Protein AF-A0A485NT66-F1 (afdb_monomer)

Foldseek 3Di:
DPLDDPDDDPQDDPVNLVPDPDPVVSVVSVVVSVVCVVCVVVVVVDSVVDDPQPAPPDDFQFWKWFWDQDPPPRDTDTDDRWGFHDGDRFWTDTPPDPDTGGCVRMDGDDPVVVVVVVVVVVVVVDDPDDDDDDDDDDDDDDDDD

InterPro domains:
  IPR040643 Murine leukemia virus integrase, C-terminal [PF18697] (56-111)

Organism: Lynx pardinus (NCBI:txid191816)

Mean predicted aligned error: 16.1 Å

Structure (mmCIF, N/CA/C/O backbone):
data_AF-A0A485NT66-F1
#
_entry.id   AF-A0A485NT66-F1
#
loop_
_atom_site.group_PDB
_atom_site.id
_atom_site.type_symbol
_atom_site.label_atom_id
_atom_site.label_alt_id
_atom_site.label_comp_id
_atom_site.label_asym_id
_atom_site.label_entity_id
_atom_site.label_seq_id
_atom_site.pdbx_PDB_ins_code
_atom_site.Cartn_x
_atom_site.Cartn_y
_atom_site.Cartn_z
_atom_site.occupancy
_atom_site.B_iso_or_equiv
_atom_site.auth_seq_id
_atom_site.auth_comp_id
_atom_site.auth_asym_id
_atom_site.auth_atom_id
_atom_site.pdbx_PDB_model_num
ATOM 1 N N . MET A 1 1 ? -10.882 -4.874 -2.208 1.00 46.16 1 MET A N 1
ATOM 2 C CA . MET A 1 1 ? -10.904 -3.446 -2.592 1.00 46.16 1 MET A CA 1
ATOM 3 C C . MET A 1 1 ? -10.515 -2.634 -1.367 1.00 46.16 1 MET A C 1
ATOM 5 O O . MET A 1 1 ? -11.274 -2.633 -0.408 1.00 46.16 1 MET A O 1
ATOM 9 N N . PHE A 1 2 ? -9.323 -2.039 -1.351 1.00 48.56 2 PHE A N 1
ATOM 10 C CA . PHE A 1 2 ? -8.865 -1.186 -0.246 1.00 48.56 2 PHE A CA 1
ATOM 11 C C . PHE A 1 2 ? -9.437 0.229 -0.418 1.00 48.56 2 PHE A C 1
ATOM 13 O O . PHE A 1 2 ? -9.602 0.672 -1.552 1.00 48.56 2 PHE A O 1
ATOM 20 N N . GLY A 1 3 ? -9.758 0.918 0.680 1.00 56.03 3 GLY A N 1
ATOM 21 C CA . GLY A 1 3 ? -10.221 2.315 0.661 1.00 56.03 3 GLY A CA 1
ATOM 22 C C . GLY A 1 3 ? -11.716 2.529 0.907 1.00 56.03 3 GLY A C 1
ATOM 23 O O . GLY A 1 3 ? -12.141 3.672 1.029 1.00 56.03 3 GLY A O 1
ATOM 24 N N . ARG A 1 4 ? -12.519 1.465 1.041 1.00 59.22 4 ARG A N 1
ATOM 25 C CA . ARG A 1 4 ? -13.843 1.616 1.657 1.00 59.22 4 ARG A CA 1
ATOM 26 C C . ARG A 1 4 ? -13.646 1.789 3.164 1.00 59.22 4 ARG A C 1
ATOM 28 O O . ARG A 1 4 ? -12.964 0.937 3.743 1.00 59.22 4 ARG A O 1
ATOM 35 N N . PRO A 1 5 ? -14.193 2.849 3.789 1.00 60.28 5 PRO A N 1
ATOM 36 C CA . PRO A 1 5 ? -14.180 2.951 5.239 1.00 60.28 5 PRO A CA 1
ATOM 37 C C . PRO A 1 5 ? -14.800 1.670 5.816 1.00 60.28 5 PRO A C 1
ATOM 39 O O . PRO A 1 5 ? -15.790 1.180 5.256 1.00 60.28 5 PRO A O 1
ATOM 42 N N . PRO A 1 6 ? -14.207 1.080 6.870 1.00 63.41 6 PRO A N 1
ATOM 43 C CA . PRO A 1 6 ? -14.802 -0.075 7.524 1.00 63.41 6 PRO A CA 1
ATOM 44 C C . PRO A 1 6 ? -16.260 0.240 7.892 1.00 63.41 6 PRO A C 1
ATOM 46 O O . PRO A 1 6 ? -16.561 1.387 8.242 1.00 63.41 6 PRO A O 1
ATOM 49 N N . PRO A 1 7 ? -17.175 -0.738 7.762 1.00 63.97 7 PRO A N 1
ATOM 50 C CA . PRO A 1 7 ? -18.587 -0.509 8.023 1.00 63.97 7 PRO A CA 1
ATOM 51 C C . PRO A 1 7 ? -18.759 0.033 9.441 1.00 63.97 7 PRO A C 1
ATOM 53 O O . PRO A 1 7 ? -18.167 -0.488 10.387 1.00 63.97 7 PRO A O 1
ATOM 56 N N . VAL A 1 8 ? -19.558 1.093 9.573 1.00 64.81 8 VAL A N 1
ATOM 57 C CA . VAL A 1 8 ? -19.898 1.658 10.879 1.00 64.81 8 VAL A CA 1
ATOM 58 C C . VAL A 1 8 ? -20.670 0.591 11.639 1.00 64.81 8 VAL A C 1
ATOM 60 O O . VAL A 1 8 ? -21.784 0.235 11.252 1.00 64.81 8 VAL A O 1
ATOM 63 N N . ILE A 1 9 ? -20.059 0.046 12.688 1.00 63.94 9 ILE A N 1
ATOM 64 C CA . ILE A 1 9 ? -20.741 -0.882 13.582 1.00 63.94 9 ILE A CA 1
ATOM 65 C C . ILE A 1 9 ? -21.785 -0.042 14.329 1.00 63.94 9 ILE A C 1
ATOM 67 O O . ILE A 1 9 ? -21.402 0.940 14.970 1.00 63.94 9 ILE A O 1
ATOM 71 N N . PRO A 1 10 ? -23.091 -0.351 14.224 1.00 62.12 10 PRO A N 1
ATOM 72 C CA . PRO A 1 10 ? -24.092 0.356 15.008 1.00 62.12 10 PRO A CA 1
ATOM 73 C C . PRO A 1 10 ? -23.744 0.217 16.492 1.00 62.12 10 PRO A C 1
ATOM 75 O O . PRO A 1 10 ? -23.281 -0.840 16.924 1.00 62.12 10 PRO A O 1
ATOM 78 N N . SER A 1 11 ? -23.936 1.297 17.253 1.00 66.62 11 SER A N 1
ATOM 79 C CA . SER A 1 11 ? -23.730 1.315 18.702 1.00 66.62 11 SER A CA 1
ATOM 80 C C . SER A 1 11 ? -24.366 0.085 19.354 1.00 66.62 11 SER A C 1
ATOM 82 O O . SER A 1 11 ? -25.423 -0.384 18.919 1.00 66.62 11 SER A O 1
ATOM 84 N N . LEU A 1 12 ? -23.706 -0.461 20.382 1.00 68.06 12 LEU A N 1
ATOM 85 C CA . LEU A 1 12 ? -24.225 -1.602 21.132 1.00 68.06 12 LEU A CA 1
ATOM 86 C C . LEU A 1 12 ? -25.641 -1.260 21.606 1.00 68.06 12 LEU A C 1
ATOM 88 O O . LEU A 1 12 ? -25.844 -0.331 22.390 1.00 68.06 12 LEU A O 1
ATOM 92 N N . ARG A 1 13 ? -26.635 -1.973 21.071 1.00 68.50 13 ARG A N 1
ATOM 93 C CA . ARG A 1 13 ? -28.038 -1.747 21.423 1.00 68.50 13 ARG A CA 1
ATOM 94 C C . ARG A 1 13 ? -28.223 -2.075 22.899 1.00 68.50 13 ARG A C 1
ATOM 96 O O . ARG A 1 13 ? -27.664 -3.058 23.384 1.00 68.50 13 ARG A O 1
ATOM 103 N N . ALA A 1 14 ? -29.037 -1.283 23.594 1.00 66.31 14 ALA A N 1
ATOM 104 C CA . ALA A 1 14 ? -29.338 -1.479 25.015 1.00 66.31 14 ALA A CA 1
ATOM 105 C C . ALA A 1 14 ? -29.837 -2.905 25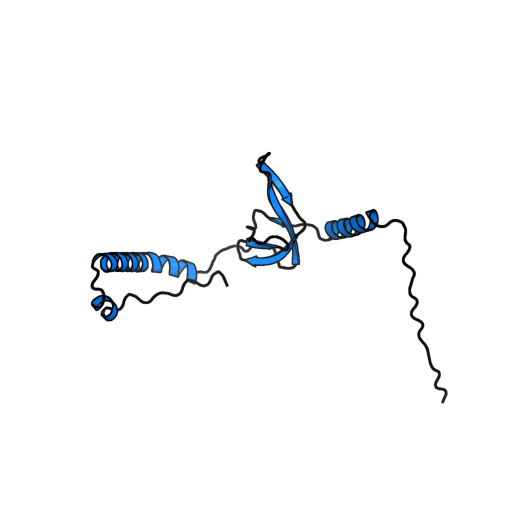.335 1.00 66.31 14 ALA A C 1
ATOM 107 O O . ALA A 1 14 ? -29.567 -3.428 26.410 1.00 66.31 14 ALA A O 1
ATOM 108 N N . GLU A 1 15 ? -30.498 -3.545 24.370 1.00 66.56 15 GLU A N 1
ATOM 109 C CA . GLU A 1 15 ? -30.980 -4.930 24.425 1.00 66.56 15 GLU A CA 1
ATOM 110 C C . GLU A 1 15 ? -29.834 -5.954 24.509 1.00 66.56 15 GLU A C 1
ATOM 112 O O . GLU A 1 15 ? -29.824 -6.790 25.405 1.00 66.56 15 GLU A O 1
ATOM 117 N N . LEU A 1 16 ? -28.828 -5.843 23.632 1.00 66.00 16 LEU A N 1
ATOM 118 C CA . LEU A 1 16 ? -27.638 -6.709 23.639 1.00 66.00 16 LEU A CA 1
ATOM 119 C C . LEU A 1 16 ? -26.772 -6.462 24.875 1.00 66.00 16 LEU A C 1
ATOM 121 O O . LEU A 1 16 ? -26.144 -7.376 25.394 1.00 66.00 16 LEU A O 1
ATOM 125 N N . ILE A 1 17 ? -26.757 -5.220 25.362 1.00 63.88 17 ILE A N 1
ATOM 126 C CA . ILE A 1 17 ? -26.060 -4.830 26.590 1.00 63.88 17 ILE A CA 1
ATOM 127 C C . ILE A 1 17 ? -26.617 -5.576 27.813 1.00 63.88 17 ILE A C 1
ATOM 129 O O . ILE A 1 17 ? -25.842 -5.944 28.692 1.00 63.88 17 ILE A O 1
ATOM 133 N N . ALA A 1 18 ? -27.929 -5.821 27.868 1.00 67.19 18 ALA A N 1
ATOM 134 C CA . ALA A 1 18 ? -28.573 -6.480 29.004 1.00 67.19 18 ALA A CA 1
ATOM 135 C C . ALA A 1 18 ? -28.247 -7.984 29.113 1.00 67.19 18 ALA A C 1
ATOM 137 O O . ALA A 1 18 ? -28.400 -8.566 30.186 1.00 67.19 18 ALA A O 1
ATOM 138 N N . GLU A 1 19 ? -27.780 -8.613 28.030 1.00 71.56 19 GLU A N 1
ATOM 139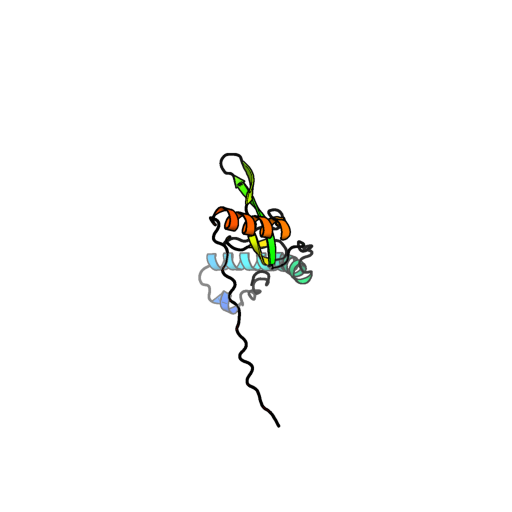 C CA . GLU A 1 19 ? -27.407 -10.035 28.005 1.00 71.56 19 GLU A CA 1
ATOM 140 C C . GLU A 1 19 ? -25.984 -10.306 28.523 1.00 71.56 19 GLU A C 1
ATOM 142 O O . GLU A 1 19 ? -25.661 -11.444 28.883 1.00 71.56 19 GLU A O 1
ATOM 147 N N . PHE A 1 20 ? -25.125 -9.282 28.603 1.00 72.94 20 PHE A N 1
ATOM 148 C CA . PHE A 1 20 ? -23.751 -9.453 29.069 1.00 72.94 20 PHE A CA 1
ATOM 149 C C . PHE A 1 20 ? -23.697 -9.603 30.590 1.00 72.94 20 PHE A C 1
ATOM 151 O O . PHE A 1 20 ? -23.807 -8.641 31.345 1.00 72.94 20 PHE A O 1
ATOM 158 N N . LYS A 1 21 ? -23.470 -10.840 31.040 1.00 73.69 21 LYS A N 1
ATOM 159 C CA . LYS A 1 21 ? -23.229 -11.170 32.455 1.00 73.69 21 LYS A CA 1
ATOM 160 C C . LYS A 1 21 ? -21.803 -10.841 32.915 1.00 73.69 21 LYS A C 1
ATOM 162 O O . LYS A 1 21 ? -21.554 -10.778 34.114 1.00 73.69 21 LYS A O 1
ATOM 167 N N . ASP A 1 22 ? -20.879 -10.664 31.971 1.00 81.06 22 ASP A N 1
ATOM 168 C CA . ASP A 1 22 ? -19.472 -10.359 32.235 1.00 81.06 22 ASP A CA 1
ATOM 169 C C . ASP A 1 22 ? -19.251 -8.842 32.328 1.00 81.06 22 ASP A C 1
ATOM 171 O O . ASP A 1 22 ? -19.408 -8.101 31.352 1.00 81.06 22 ASP A O 1
ATOM 175 N N . GLN A 1 23 ? -18.879 -8.391 33.525 1.00 79.50 23 GLN A N 1
ATOM 176 C CA . GLN A 1 23 ? -18.705 -6.981 33.854 1.00 79.50 23 GLN A CA 1
ATOM 177 C C . GLN A 1 23 ? -17.444 -6.367 33.221 1.00 79.50 23 GLN A C 1
ATOM 179 O O . GLN A 1 23 ? -17.481 -5.205 32.816 1.00 79.50 23 GLN A O 1
ATOM 184 N N . GLU A 1 24 ? -16.356 -7.124 33.072 1.00 86.19 24 GLU A N 1
ATOM 185 C CA . GLU A 1 24 ? -15.096 -6.634 32.490 1.00 86.19 24 GLU A CA 1
ATOM 186 C C . GLU A 1 24 ? -15.208 -6.487 30.971 1.00 86.19 24 GLU A C 1
ATOM 188 O O . GLU A 1 24 ? -14.822 -5.463 30.390 1.00 86.19 24 GLU A O 1
ATOM 193 N N . LEU A 1 25 ? -15.816 -7.483 30.318 1.00 83.06 25 LEU A N 1
ATOM 194 C CA . LEU A 1 25 ? -16.113 -7.420 28.890 1.00 83.06 25 LEU A CA 1
ATOM 195 C C . LEU A 1 25 ? -17.041 -6.241 28.580 1.00 83.06 25 LEU A C 1
ATOM 197 O O . LEU A 1 25 ? -16.812 -5.493 27.626 1.00 83.06 25 LEU A O 1
ATOM 201 N N . PHE A 1 26 ? -18.055 -6.031 29.420 1.00 83.12 26 PHE A N 1
ATOM 202 C CA . PHE A 1 26 ? -18.975 -4.910 29.282 1.00 83.12 26 PHE A CA 1
ATOM 203 C C . PHE A 1 26 ? -18.271 -3.550 29.398 1.00 83.12 26 PHE A C 1
ATOM 205 O O . PHE A 1 26 ? -18.467 -2.673 28.550 1.00 83.12 26 PHE A O 1
ATOM 212 N N . LEU A 1 27 ? -17.430 -3.368 30.421 1.00 84.56 27 LEU A N 1
ATOM 213 C CA . LEU A 1 27 ? -16.662 -2.135 30.608 1.00 84.56 27 LEU A CA 1
ATOM 214 C C . LEU A 1 27 ? -15.733 -1.867 29.418 1.00 84.56 27 LEU A C 1
ATOM 216 O O . LEU A 1 27 ? -15.679 -0.737 28.924 1.00 84.56 27 LEU A O 1
ATOM 220 N N . SER A 1 28 ? -15.079 -2.910 28.905 1.00 86.56 28 SER A N 1
ATOM 221 C CA . SER A 1 28 ? -14.198 -2.82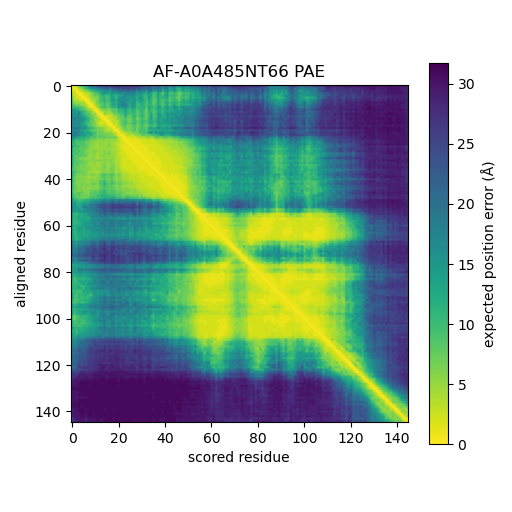4 27.738 1.00 86.56 28 SER A CA 1
ATOM 222 C C . SER A 1 28 ? -14.954 -2.404 26.473 1.00 86.56 28 SER A C 1
ATOM 224 O O . SER A 1 28 ? -14.531 -1.483 25.770 1.00 86.56 28 SER A O 1
ATOM 226 N N . LEU A 1 29 ? -16.113 -3.014 26.204 1.00 84.06 29 LEU A N 1
ATOM 227 C CA . LEU A 1 29 ? -16.955 -2.671 25.054 1.00 84.06 29 LEU A CA 1
ATOM 228 C C . LEU A 1 29 ? -17.508 -1.24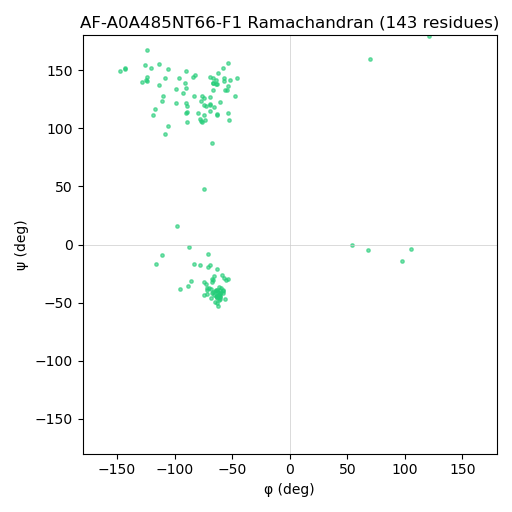4 25.148 1.00 84.06 29 LEU A C 1
ATOM 230 O O . LEU A 1 29 ? -17.515 -0.515 24.155 1.00 84.06 29 LEU A O 1
ATOM 234 N N . ARG A 1 30 ? -17.911 -0.805 26.346 1.00 82.75 30 ARG A N 1
ATOM 235 C CA . ARG A 1 30 ? -18.347 0.578 26.586 1.00 82.75 30 ARG A CA 1
ATOM 236 C C . ARG A 1 30 ? -17.206 1.576 26.371 1.00 82.75 30 ARG A C 1
ATOM 238 O O . ARG A 1 30 ? -17.437 2.648 25.811 1.00 82.75 30 ARG A O 1
ATOM 245 N N . GLY A 1 31 ? -15.988 1.238 26.792 1.00 87.44 31 GLY A N 1
ATOM 246 C CA . GLY A 1 31 ? -14.789 2.033 26.520 1.00 87.44 31 GLY A CA 1
ATOM 247 C C . GLY A 1 31 ? -14.520 2.170 25.021 1.00 87.44 31 GLY A C 1
ATOM 248 O O . GLY A 1 31 ? -14.337 3.283 24.527 1.00 87.44 31 GLY A O 1
ATOM 249 N N . LEU A 1 32 ? -14.590 1.057 24.285 1.00 86.81 32 LEU A N 1
ATOM 250 C CA . LEU A 1 32 ? -14.427 1.039 22.831 1.00 86.81 32 LEU A CA 1
ATOM 251 C C . LEU A 1 32 ? -15.501 1.871 22.119 1.00 86.81 32 LEU A C 1
ATOM 253 O O . LEU A 1 32 ? -15.174 2.638 21.215 1.00 86.81 32 LEU A O 1
ATOM 257 N N . GLN A 1 33 ? -16.764 1.764 22.542 1.00 84.25 33 GLN A N 1
ATOM 258 C CA . GLN A 1 33 ? -17.855 2.555 21.973 1.00 84.25 33 GLN A CA 1
ATOM 259 C C . GLN A 1 33 ? -17.619 4.059 22.160 1.00 84.25 33 GLN A C 1
ATOM 261 O O . GLN A 1 33 ? -17.759 4.817 21.206 1.00 84.25 33 GLN A O 1
ATOM 266 N N . ARG A 1 34 ? -17.205 4.494 23.355 1.00 86.19 34 ARG A N 1
ATOM 267 C CA . ARG A 1 34 ? -16.901 5.910 23.620 1.00 86.19 34 ARG A CA 1
ATOM 268 C C . ARG A 1 34 ? -15.735 6.418 22.779 1.00 86.19 34 ARG A C 1
ATOM 270 O O . ARG A 1 34 ? -15.828 7.492 22.197 1.00 86.19 34 ARG A O 1
ATOM 277 N N . ALA A 1 35 ? -14.656 5.639 22.689 1.00 87.50 35 ALA A N 1
ATOM 278 C CA . ALA A 1 35 ? -13.516 5.981 21.843 1.00 87.50 35 ALA A CA 1
ATOM 279 C C . ALA A 1 35 ? -13.927 6.085 20.365 1.00 87.50 35 ALA A C 1
ATOM 281 O O . ALA A 1 35 ? -13.483 6.986 19.655 1.00 87.50 35 ALA A O 1
ATOM 282 N N . HIS A 1 36 ? -14.812 5.197 19.904 1.00 85.12 36 HIS A N 1
ATOM 283 C CA . HIS A 1 36 ? -15.377 5.278 18.563 1.00 85.12 36 HIS A CA 1
ATOM 284 C C . HIS A 1 36 ? -16.200 6.558 18.367 1.00 85.12 36 HIS A C 1
ATOM 286 O O . HIS A 1 36 ? -15.957 7.278 17.404 1.00 85.12 36 HIS A O 1
ATOM 292 N N . GLU A 1 37 ? -17.133 6.869 19.270 1.00 84.25 37 GLU A N 1
ATOM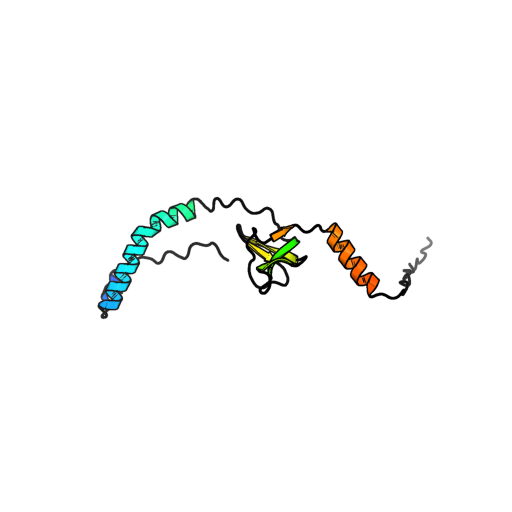 293 C CA . GLU A 1 37 ? -17.983 8.067 19.196 1.00 84.25 37 GLU A CA 1
ATOM 294 C C . GLU A 1 37 ? -17.172 9.374 19.197 1.00 84.25 37 GLU A C 1
ATOM 296 O O . GLU A 1 37 ? -17.512 10.296 18.457 1.00 84.25 37 GLU A O 1
ATOM 301 N N . ASP A 1 38 ? -16.077 9.439 19.960 1.00 89.00 38 ASP A N 1
ATOM 302 C CA . ASP A 1 38 ? -15.198 10.615 20.032 1.00 89.00 38 ASP A CA 1
ATOM 303 C C . ASP A 1 38 ? -14.359 10.816 18.754 1.00 89.00 38 ASP A C 1
ATOM 305 O O . ASP A 1 38 ? -14.227 11.925 18.226 1.00 89.00 38 ASP A O 1
ATOM 309 N N . ILE A 1 39 ? -13.810 9.728 18.206 1.00 88.06 39 ILE A N 1
ATOM 310 C CA . ILE A 1 39 ? -12.877 9.785 17.071 1.00 88.06 39 ILE A CA 1
ATOM 311 C C . ILE A 1 39 ? -13.622 9.810 15.725 1.00 88.06 39 ILE A C 1
ATOM 313 O O . ILE A 1 39 ? -13.151 10.419 14.755 1.00 88.06 39 ILE A O 1
ATOM 317 N N . TRP A 1 40 ? -14.791 9.168 15.636 1.00 86.62 40 TRP A N 1
ATOM 318 C CA . TRP A 1 40 ? -15.508 8.955 14.376 1.00 86.62 40 TRP A CA 1
ATOM 319 C C . TRP A 1 40 ? -15.871 10.237 13.614 1.00 86.62 40 TRP A C 1
ATOM 321 O O . TRP A 1 40 ? -15.675 10.239 12.400 1.00 86.62 40 TRP A O 1
ATOM 331 N N . PRO A 1 41 ? -16.332 11.343 14.231 1.00 88.50 41 PRO A N 1
ATOM 332 C CA . PRO A 1 41 ? -16.636 12.573 13.497 1.00 88.50 41 PRO A CA 1
ATOM 333 C C . PRO A 1 41 ? -15.431 13.116 12.717 1.00 88.50 41 PRO A C 1
ATOM 335 O O . PRO A 1 41 ? -15.574 13.542 11.570 1.00 88.50 41 PRO A O 1
ATOM 338 N N . ARG A 1 42 ? -14.230 13.035 13.307 1.00 87.81 42 ARG A N 1
ATOM 339 C CA . ARG A 1 42 ? -12.977 13.470 12.671 1.00 87.81 42 ARG A CA 1
ATOM 340 C C . ARG A 1 42 ? -12.615 12.566 11.498 1.00 87.81 42 ARG A C 1
ATOM 342 O O . ARG A 1 42 ? -12.295 13.054 10.420 1.00 87.81 42 ARG A O 1
ATOM 349 N N . LEU A 1 43 ? -12.705 11.250 11.696 1.00 83.12 43 LEU A N 1
ATOM 350 C CA . LEU A 1 43 ? -12.453 10.278 10.631 1.00 83.12 43 LEU A CA 1
ATOM 351 C C . LEU A 1 43 ? -13.460 10.422 9.490 1.00 83.12 43 LEU A C 1
ATOM 353 O O . LEU A 1 43 ? -13.059 10.446 8.332 1.00 83.12 43 LEU A O 1
ATOM 357 N N . ARG A 1 44 ? -14.752 10.570 9.806 1.00 83.38 44 ARG A N 1
ATOM 358 C CA . ARG A 1 44 ? -15.821 10.786 8.827 1.00 83.38 44 ARG A CA 1
ATOM 359 C C . ARG A 1 44 ? -15.523 12.006 7.963 1.00 83.38 44 ARG A C 1
ATOM 361 O O . ARG A 1 44 ? -15.595 11.889 6.751 1.00 83.38 44 ARG A O 1
ATOM 368 N N . ALA A 1 45 ? -15.130 13.132 8.558 1.00 85.69 45 ALA A N 1
ATOM 369 C CA . ALA A 1 45 ? -14.773 14.329 7.797 1.00 85.69 45 ALA A CA 1
ATOM 370 C C . ALA A 1 45 ? -13.632 14.070 6.794 1.00 85.69 45 ALA A C 1
ATOM 372 O O . ALA A 1 45 ? -13.708 14.534 5.662 1.00 85.69 45 ALA A O 1
ATOM 373 N N . ILE A 1 46 ? -12.617 13.283 7.171 1.00 80.88 46 ILE A N 1
ATOM 374 C CA . ILE A 1 46 ? -11.518 12.890 6.271 1.00 80.88 46 ILE A CA 1
ATOM 375 C C . ILE A 1 46 ? -12.020 11.967 5.151 1.00 80.88 46 ILE A C 1
ATOM 377 O O . ILE A 1 46 ? -11.623 12.121 3.999 1.00 80.88 46 ILE A O 1
ATOM 381 N N . TYR A 1 47 ? -12.895 11.011 5.473 1.00 76.31 47 TYR A N 1
ATOM 382 C CA . TYR A 1 47 ? -13.471 10.108 4.476 1.00 76.31 47 TYR A CA 1
ATOM 383 C C . TYR A 1 47 ? -14.367 10.845 3.469 1.00 76.31 47 TYR A C 1
ATOM 385 O O . TYR A 1 47 ? -14.244 10.590 2.274 1.00 76.31 47 TYR A O 1
ATOM 393 N N . GLU A 1 48 ? -15.221 11.762 3.933 1.00 81.56 48 GLU A N 1
ATOM 394 C CA . GLU A 1 48 ? -16.131 12.564 3.095 1.00 81.56 48 GLU A CA 1
ATOM 395 C C . GLU A 1 48 ? -15.382 13.604 2.254 1.00 81.56 48 GLU A C 1
ATOM 397 O O . GLU A 1 48 ? -15.715 13.817 1.091 1.00 81.56 48 GLU A O 1
ATOM 402 N N . ALA A 1 49 ? -14.333 14.225 2.807 1.00 79.44 49 ALA A N 1
ATOM 403 C CA . ALA A 1 49 ? -13.467 15.132 2.053 1.00 79.44 49 ALA A CA 1
ATOM 404 C C . ALA A 1 49 ? -12.732 14.418 0.903 1.00 79.44 49 ALA A C 1
ATOM 406 O O . ALA A 1 49 ? -12.296 15.063 -0.051 1.00 79.44 49 ALA A O 1
ATOM 407 N N . GLY A 1 50 ? -12.612 13.089 0.987 1.00 69.00 50 GLY A N 1
ATOM 408 C CA . GLY A 1 50 ? -11.818 12.285 0.077 1.00 69.00 50 GLY A CA 1
ATOM 409 C C . GLY A 1 50 ? -10.314 12.523 0.269 1.00 69.00 50 GLY A C 1
ATOM 410 O O . GLY A 1 50 ? -9.879 13.528 0.834 1.00 69.00 50 GLY A O 1
ATOM 411 N N . PRO A 1 51 ? -9.463 11.590 -0.177 1.00 66.38 51 PRO A N 1
ATOM 412 C CA . PRO A 1 51 ? -8.028 11.803 -0.110 1.00 66.38 51 PRO A CA 1
ATOM 413 C C . PRO A 1 51 ? -7.603 12.954 -1.035 1.00 66.38 51 PRO A C 1
ATOM 415 O O . PRO A 1 51 ? -7.673 12.821 -2.256 1.00 66.38 51 PRO A O 1
ATOM 418 N N . THR A 1 52 ? -7.029 14.025 -0.478 1.00 60.94 52 THR A N 1
ATOM 419 C CA . THR A 1 52 ? -6.208 15.008 -1.217 1.00 60.94 52 THR A CA 1
ATOM 420 C C . THR A 1 52 ? -4.831 14.419 -1.530 1.00 60.94 52 THR A C 1
ATOM 422 O O . THR A 1 52 ? -3.786 14.998 -1.249 1.00 60.94 52 THR A O 1
ATOM 425 N N . LEU A 1 53 ? -4.804 13.194 -2.041 1.00 64.62 53 LEU A N 1
ATOM 426 C CA . LEU A 1 53 ? -3.571 12.558 -2.466 1.00 64.62 53 LEU A CA 1
ATOM 427 C C . LEU A 1 53 ? -3.403 12.950 -3.919 1.00 64.62 53 LEU A C 1
ATOM 429 O O . LEU A 1 53 ? -4.135 12.437 -4.761 1.00 64.62 53 LEU A O 1
ATOM 433 N N . THR A 1 54 ? -2.484 13.876 -4.205 1.00 65.69 54 THR A N 1
ATOM 434 C CA . THR A 1 54 ? -1.993 1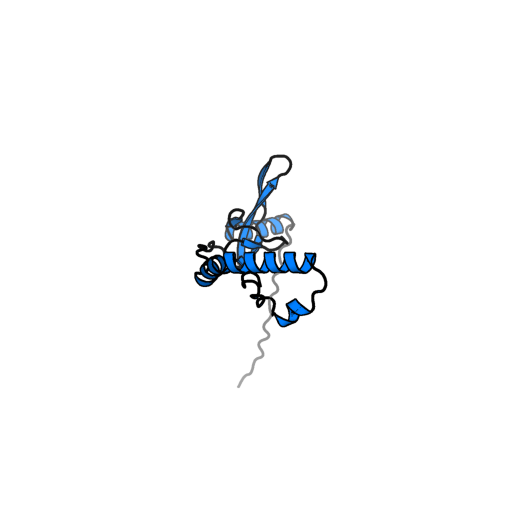4.075 -5.569 1.00 65.69 54 THR A CA 1
ATOM 435 C C . THR A 1 54 ? -1.540 12.708 -6.068 1.00 65.69 54 THR A C 1
ATOM 437 O O . THR A 1 54 ? -0.548 12.173 -5.562 1.00 65.69 54 THR A O 1
ATOM 440 N N . PRO A 1 55 ? -2.296 12.075 -6.982 1.00 74.69 55 PRO A N 1
ATOM 441 C CA . PRO A 1 55 ? -1.972 10.728 -7.391 1.00 74.69 55 PRO A CA 1
ATOM 442 C C . PRO A 1 55 ? -0.618 10.780 -8.074 1.00 74.69 55 PRO A C 1
ATOM 444 O O . PRO A 1 55 ? -0.331 11.691 -8.856 1.00 74.69 55 PRO A O 1
ATOM 447 N N . HIS A 1 56 ? 0.230 9.806 -7.786 1.00 86.62 56 HIS A N 1
ATOM 448 C CA . HIS A 1 56 ? 1.450 9.660 -8.557 1.00 86.62 56 HIS A CA 1
ATOM 449 C C . HIS A 1 56 ? 1.113 9.467 -10.049 1.00 86.62 56 HIS A C 1
ATOM 451 O O . HIS A 1 56 ? 0.081 8.898 -10.408 1.00 86.62 56 HIS A O 1
ATOM 457 N N . GLN A 1 57 ? 2.012 9.883 -10.936 1.00 91.81 57 GLN A N 1
ATOM 458 C CA . GLN A 1 57 ? 1.752 9.912 -12.382 1.00 91.81 57 GLN A CA 1
ATOM 459 C C . GLN A 1 57 ? 1.683 8.536 -13.077 1.00 91.81 57 GLN A C 1
ATOM 461 O O . GLN A 1 57 ? 1.355 8.470 -14.258 1.00 91.81 57 GLN A O 1
ATOM 466 N N . TYR A 1 58 ? 2.013 7.447 -12.376 1.00 93.44 58 TYR A N 1
ATOM 467 C CA . TYR A 1 58 ? 2.086 6.102 -12.953 1.00 93.44 58 TYR A CA 1
ATOM 468 C C . TYR A 1 58 ? 0.717 5.535 -13.350 1.00 93.44 58 TYR A C 1
ATOM 470 O O . TYR A 1 58 ? -0.274 5.705 -12.631 1.00 93.44 58 TYR A O 1
ATOM 478 N N . ARG A 1 59 ? 0.687 4.778 -14.450 1.00 94.00 59 ARG A N 1
ATOM 479 C CA . ARG A 1 59 ? -0.487 4.078 -14.988 1.00 94.00 59 ARG A CA 1
ATOM 480 C C . ARG A 1 59 ? -0.186 2.585 -15.187 1.00 94.00 59 ARG A C 1
ATOM 482 O O . ARG A 1 59 ? 0.973 2.212 -15.370 1.00 94.00 59 ARG A O 1
ATOM 489 N N . PRO A 1 60 ? -1.204 1.705 -15.165 1.00 95.88 60 PRO A N 1
ATOM 490 C CA . PRO A 1 60 ? -1.024 0.324 -15.600 1.00 95.88 60 PRO A CA 1
ATOM 491 C C . PRO A 1 60 ? -0.440 0.261 -17.021 1.00 95.88 60 PRO A C 1
ATOM 493 O O . PRO A 1 60 ? -0.916 0.964 -17.910 1.00 95.88 60 PRO A O 1
ATOM 496 N N . GLY A 1 61 ? 0.583 -0.570 -17.220 1.00 94.50 61 GLY A N 1
ATOM 497 C CA . GLY A 1 61 ? 1.353 -0.685 -18.462 1.00 94.50 61 GLY A CA 1
ATOM 498 C C . GLY A 1 61 ? 2.666 0.105 -18.481 1.00 94.50 61 GLY A C 1
ATOM 499 O O . GLY A 1 61 ? 3.512 -0.175 -19.329 1.00 94.50 61 GLY A O 1
ATOM 500 N N . ASP A 1 62 ? 2.875 1.037 -17.547 1.00 95.25 62 ASP A N 1
ATOM 501 C CA . ASP A 1 62 ? 4.144 1.758 -17.446 1.00 95.25 62 ASP A CA 1
ATOM 502 C C . ASP A 1 62 ? 5.278 0.817 -17.040 1.00 95.25 62 ASP A C 1
ATOM 504 O O . ASP A 1 62 ? 5.113 -0.063 -16.189 1.00 95.25 62 ASP A O 1
ATOM 508 N N . TRP A 1 63 ? 6.458 1.053 -17.607 1.00 95.75 63 TRP A N 1
ATOM 509 C CA . TRP A 1 63 ? 7.674 0.374 -17.191 1.00 95.75 63 TRP A CA 1
ATOM 510 C C . TRP A 1 63 ? 8.375 1.155 -16.089 1.00 95.75 63 TRP A C 1
ATOM 512 O O . TRP A 1 63 ? 8.543 2.373 -16.178 1.00 95.75 63 TRP A O 1
ATOM 522 N N . VAL A 1 64 ? 8.814 0.452 -15.048 1.00 95.44 64 VAL A N 1
ATOM 523 C CA . VAL A 1 64 ? 9.408 1.074 -13.868 1.00 95.44 64 VAL A CA 1
ATOM 524 C C . VAL A 1 64 ? 10.560 0.272 -13.275 1.00 95.44 64 VAL A C 1
ATOM 526 O O . VAL A 1 64 ? 10.593 -0.956 -13.318 1.00 95.44 64 VAL A O 1
ATOM 529 N N . TYR A 1 65 ? 11.493 0.978 -12.646 1.00 94.94 65 TYR A N 1
ATOM 530 C CA . TYR A 1 65 ? 12.466 0.404 -11.727 1.00 94.94 65 TYR A CA 1
ATOM 531 C C . TYR A 1 65 ? 11.981 0.553 -10.286 1.00 94.94 65 TYR A C 1
ATOM 533 O O . TYR A 1 65 ? 11.423 1.582 -9.906 1.00 94.94 65 TYR A O 1
ATOM 541 N N . VAL A 1 66 ? 12.253 -0.456 -9.462 1.00 94.25 66 VAL A N 1
ATOM 542 C CA . VAL A 1 66 ? 11.919 -0.486 -8.036 1.00 94.25 66 VAL A CA 1
ATOM 543 C C . VAL A 1 66 ? 13.192 -0.387 -7.205 1.00 94.25 66 VAL A C 1
ATOM 545 O O . VAL A 1 66 ? 14.126 -1.174 -7.374 1.00 94.25 66 VAL A O 1
ATOM 548 N N . LYS A 1 67 ? 13.213 0.564 -6.274 1.00 92.44 67 LYS A N 1
ATOM 549 C CA . LYS A 1 67 ? 14.291 0.758 -5.305 1.00 92.44 67 LYS A CA 1
ATOM 550 C C . LYS A 1 67 ? 14.300 -0.398 -4.303 1.00 92.44 67 LYS A C 1
ATOM 552 O O . LYS A 1 67 ? 13.293 -0.679 -3.654 1.00 92.44 67 LYS A O 1
ATOM 557 N N . ARG A 1 68 ? 15.450 -1.045 -4.129 1.00 86.19 68 ARG A N 1
ATOM 558 C CA . ARG A 1 68 ? 15.733 -1.975 -3.030 1.00 86.19 68 ARG A CA 1
ATOM 559 C C . ARG A 1 68 ? 16.969 -1.522 -2.271 1.00 86.19 68 ARG A C 1
ATOM 561 O O . ARG A 1 68 ? 17.931 -1.063 -2.872 1.00 86.19 68 ARG A O 1
ATOM 568 N N . HIS A 1 69 ? 16.956 -1.720 -0.961 1.00 80.19 69 HIS A N 1
ATOM 569 C CA . HIS A 1 69 ? 18.160 -1.591 -0.150 1.00 80.19 69 HIS A CA 1
ATOM 570 C C . HIS A 1 69 ? 18.947 -2.896 -0.213 1.00 80.19 69 HIS A C 1
ATOM 572 O O . HIS A 1 69 ? 18.389 -3.975 0.010 1.00 80.19 69 HIS A O 1
ATOM 578 N N . HIS A 1 70 ? 20.229 -2.801 -0.551 1.00 73.12 70 HIS A N 1
ATOM 579 C CA . HIS A 1 70 ? 21.141 -3.927 -0.430 1.00 73.12 70 HIS A CA 1
ATOM 580 C C . HIS A 1 70 ? 21.508 -4.108 1.047 1.00 73.12 70 HIS A C 1
ATOM 582 O O . HIS A 1 70 ? 21.888 -3.145 1.705 1.00 73.12 70 HIS A O 1
ATOM 588 N N . ARG A 1 71 ? 21.364 -5.318 1.601 1.00 72.12 71 ARG A N 1
ATOM 589 C CA . ARG A 1 71 ? 21.547 -5.545 3.047 1.00 72.12 71 ARG A CA 1
ATOM 590 C C . ARG A 1 71 ? 22.991 -5.309 3.506 1.00 72.12 71 ARG A C 1
ATOM 592 O O . ARG A 1 71 ? 23.194 -4.951 4.657 1.00 72.12 71 ARG A O 1
ATOM 599 N N . GLU A 1 72 ? 23.961 -5.494 2.614 1.00 76.75 72 GLU A N 1
ATOM 600 C CA . GLU A 1 72 ? 25.391 -5.419 2.943 1.00 76.75 72 GLU A CA 1
ATOM 601 C C . GLU A 1 72 ? 25.951 -3.998 2.830 1.00 76.75 72 GLU A C 1
ATOM 603 O O . GLU A 1 72 ? 26.788 -3.606 3.633 1.00 76.75 72 GLU A O 1
ATOM 608 N N . THR A 1 73 ? 25.472 -3.211 1.863 1.00 73.81 73 THR A N 1
ATOM 609 C CA . THR A 1 73 ? 26.002 -1.865 1.579 1.00 73.81 73 THR A CA 1
ATOM 610 C C . THR A 1 73 ? 25.023 -0.746 1.934 1.00 73.81 73 THR A C 1
ATOM 612 O O . THR A 1 73 ? 25.395 0.419 1.897 1.00 73.81 73 THR A O 1
ATOM 615 N N . LEU A 1 74 ? 23.763 -1.070 2.265 1.00 72.38 74 LEU A N 1
ATOM 616 C CA . LEU A 1 74 ? 22.631 -0.145 2.483 1.00 72.38 74 LEU A CA 1
ATOM 617 C C . LEU A 1 74 ? 22.341 0.825 1.325 1.00 72.38 74 LEU A C 1
ATOM 619 O O . LEU A 1 74 ? 21.360 1.578 1.374 1.00 72.38 74 LEU A O 1
ATOM 623 N N . GLU A 1 75 ? 23.121 0.752 0.251 1.00 73.12 75 GLU A N 1
ATOM 624 C CA . GLU A 1 75 ? 22.962 1.571 -0.931 1.00 73.12 75 GLU A CA 1
ATOM 625 C C . GLU A 1 75 ? 21.655 1.228 -1.660 1.00 73.12 75 GLU A C 1
ATOM 627 O O . GLU A 1 75 ? 21.270 0.053 -1.785 1.00 73.12 75 GLU A O 1
ATOM 632 N N . PRO A 1 76 ? 20.944 2.253 -2.155 1.00 73.19 76 PRO A N 1
ATOM 633 C CA . PRO A 1 76 ? 19.820 2.051 -3.046 1.00 73.19 76 PRO A CA 1
ATOM 634 C C . PRO A 1 76 ? 20.235 1.404 -4.369 1.00 73.19 76 PRO A C 1
ATOM 636 O O . PRO A 1 76 ? 20.857 2.038 -5.216 1.00 73.19 76 PRO A O 1
ATOM 639 N N . CYS A 1 77 ? 19.801 0.170 -4.596 1.00 87.31 77 CYS A N 1
ATOM 640 C CA . CYS A 1 77 ? 19.870 -0.480 -5.897 1.00 87.31 77 CYS A CA 1
ATOM 641 C C . CYS A 1 77 ? 18.513 -0.371 -6.605 1.00 87.31 77 CYS A C 1
ATOM 643 O O . CYS A 1 77 ? 17.466 -0.650 -6.016 1.00 87.31 77 CYS A O 1
ATOM 645 N N . TRP A 1 78 ? 18.520 0.005 -7.881 1.00 90.94 78 TRP A N 1
ATOM 646 C CA . TRP A 1 78 ? 17.335 -0.039 -8.736 1.00 90.94 78 TRP A CA 1
ATOM 647 C C . TRP A 1 78 ? 17.246 -1.412 -9.405 1.00 90.94 78 TRP A C 1
ATOM 649 O O . TRP A 1 78 ? 18.148 -1.807 -10.137 1.00 90.94 78 TRP A O 1
ATOM 659 N N . LYS A 1 79 ? 16.163 -2.151 -9.149 1.00 90.12 79 LYS A N 1
ATOM 660 C CA . LYS A 1 79 ? 15.870 -3.432 -9.808 1.00 90.12 79 LYS A CA 1
ATOM 661 C C . LYS A 1 79 ? 14.758 -3.250 -10.830 1.00 90.12 79 LYS A C 1
ATOM 663 O O . LYS A 1 79 ? 13.875 -2.422 -10.627 1.00 90.12 79 LYS A O 1
ATOM 668 N N . GLY A 1 80 ? 14.751 -4.064 -11.875 1.00 88.38 80 GLY A N 1
ATOM 669 C CA . GLY A 1 80 ? 13.767 -3.972 -12.957 1.00 88.38 80 GLY A CA 1
ATOM 670 C C . GLY A 1 80 ? 14.459 -3.742 -14.293 1.00 88.38 80 GLY A C 1
ATOM 671 O O . GLY A 1 80 ? 15.690 -3.704 -14.330 1.00 88.38 80 GLY A O 1
ATOM 672 N N . PRO A 1 81 ? 13.714 -3.637 -15.394 1.00 91.38 81 PRO A N 1
ATOM 673 C CA . PRO A 1 81 ? 12.378 -3.046 -15.496 1.00 91.38 81 PRO A CA 1
ATOM 674 C C . PRO A 1 81 ? 11.228 -4.004 -15.135 1.00 91.38 81 PRO A C 1
ATOM 676 O O . PRO A 1 81 ? 11.292 -5.193 -15.433 1.00 91.38 81 PRO A O 1
ATOM 679 N N . TYR A 1 82 ? 10.182 -3.464 -14.514 1.00 94.06 82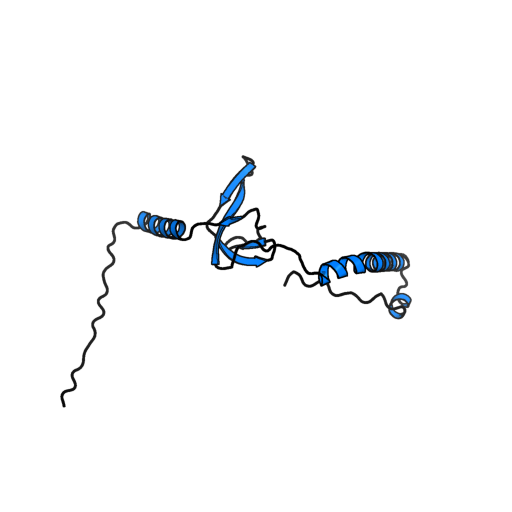 TYR A N 1
ATOM 680 C CA . TYR A 1 82 ? 8.918 -4.134 -14.191 1.00 94.06 82 TYR A CA 1
ATOM 681 C C . TYR A 1 82 ? 7.756 -3.400 -14.861 1.00 94.06 82 TYR A C 1
ATOM 683 O O . TYR A 1 82 ? 7.836 -2.186 -15.054 1.00 94.06 82 TYR A O 1
ATOM 691 N N . ILE A 1 83 ? 6.671 -4.102 -15.170 1.00 95.56 83 ILE A N 1
ATOM 692 C CA . ILE A 1 83 ? 5.429 -3.510 -15.674 1.00 95.56 83 ILE A CA 1
ATOM 693 C C . ILE A 1 83 ? 4.494 -3.223 -14.500 1.00 95.56 83 ILE A C 1
ATOM 695 O O . ILE A 1 83 ? 4.220 -4.089 -13.665 1.00 95.56 83 ILE A O 1
ATOM 699 N N . VAL A 1 84 ? 3.950 -2.010 -14.441 1.00 96.25 84 VAL A N 1
ATOM 700 C CA . VAL A 1 84 ? 2.885 -1.659 -13.497 1.00 96.25 84 VAL A CA 1
ATOM 701 C C . VAL A 1 84 ? 1.597 -2.380 -13.895 1.00 96.25 84 VAL A C 1
ATOM 703 O O . VAL A 1 84 ? 1.071 -2.182 -14.984 1.00 96.25 84 VAL A O 1
ATOM 706 N N . VAL A 1 85 ? 1.052 -3.195 -12.995 1.00 96.69 85 VAL A N 1
ATOM 707 C CA . VAL A 1 85 ? -0.199 -3.942 -13.210 1.00 96.69 85 VAL A CA 1
ATOM 708 C C . VAL A 1 85 ? -1.395 -3.188 -12.635 1.00 96.69 85 VAL A C 1
ATOM 710 O O . VAL A 1 85 ? -2.478 -3.196 -13.215 1.00 96.69 85 VAL A O 1
ATOM 713 N N . LEU A 1 86 ? -1.220 -2.536 -11.483 1.00 95.00 86 LEU A N 1
ATOM 714 C CA . LEU A 1 86 ? -2.286 -1.797 -10.808 1.00 95.00 86 LEU A CA 1
ATOM 715 C C . LEU A 1 86 ? -1.725 -0.588 -10.064 1.00 95.00 86 LEU A C 1
ATOM 717 O O . LEU A 1 86 ? -0.610 -0.628 -9.543 1.00 95.00 86 LEU A O 1
ATOM 721 N N . THR A 1 87 ? -2.532 0.463 -9.967 1.00 92.75 87 THR A N 1
ATOM 722 C CA . THR A 1 87 ? -2.188 1.695 -9.262 1.00 92.75 87 THR A CA 1
ATOM 723 C C . THR A 1 87 ? -3.219 2.020 -8.187 1.00 92.75 87 THR A C 1
ATOM 725 O O . THR A 1 87 ? -4.419 1.808 -8.347 1.00 92.75 87 THR A O 1
ATOM 728 N N . THR A 1 88 ? -2.729 2.507 -7.055 1.00 89.62 88 THR A N 1
ATOM 729 C CA . THR A 1 88 ? -3.508 3.129 -5.973 1.00 89.62 88 THR A CA 1
ATOM 730 C C . THR A 1 88 ? -2.918 4.516 -5.734 1.00 89.62 88 THR A C 1
ATOM 732 O O . THR A 1 88 ? -1.834 4.761 -6.231 1.00 89.62 88 THR A O 1
ATOM 735 N N . PRO A 1 89 ? -3.540 5.441 -4.989 1.00 88.00 89 PRO A N 1
ATOM 736 C CA . PRO A 1 89 ? -3.002 6.802 -4.870 1.00 88.00 89 PRO A CA 1
ATOM 737 C C . PRO A 1 89 ? -1.541 6.901 -4.386 1.00 88.00 89 PRO A C 1
ATOM 739 O O . PRO A 1 89 ? -0.834 7.827 -4.775 1.00 88.00 89 PRO A O 1
ATOM 742 N N . THR A 1 90 ? -1.072 5.954 -3.563 1.00 88.75 90 THR A N 1
ATOM 743 C CA . THR A 1 90 ? 0.273 5.985 -2.957 1.00 88.75 90 THR A CA 1
ATOM 744 C C . THR A 1 90 ? 1.191 4.847 -3.389 1.00 88.75 90 THR A C 1
ATOM 746 O O . THR A 1 90 ? 2.406 4.950 -3.189 1.00 88.75 90 THR A O 1
ATOM 749 N N . ALA A 1 91 ? 0.659 3.767 -3.962 1.00 93.19 91 ALA A N 1
ATOM 750 C CA . ALA A 1 91 ? 1.427 2.561 -4.231 1.00 93.19 91 ALA A CA 1
ATOM 751 C C . ALA A 1 91 ? 1.050 1.868 -5.545 1.00 93.19 91 ALA A C 1
ATOM 753 O O . ALA A 1 91 ? -0.096 1.889 -6.002 1.00 93.19 91 ALA A O 1
ATOM 754 N N . LEU A 1 92 ? 2.037 1.176 -6.104 1.00 94.50 92 LEU A N 1
ATOM 755 C CA . LEU A 1 92 ? 1.948 0.395 -7.327 1.00 94.50 92 LEU A CA 1
ATOM 756 C C . LEU A 1 92 ? 1.987 -1.094 -7.008 1.00 94.50 92 LEU A C 1
ATOM 758 O O . LEU A 1 92 ? 2.754 -1.539 -6.151 1.00 94.50 92 LEU A O 1
ATOM 762 N N . ARG A 1 93 ? 1.220 -1.878 -7.756 1.00 95.94 93 ARG A N 1
ATOM 763 C CA . ARG A 1 93 ? 1.455 -3.311 -7.907 1.00 95.94 93 ARG A CA 1
ATOM 764 C C . ARG A 1 93 ? 2.187 -3.510 -9.223 1.00 95.94 93 ARG A C 1
ATOM 766 O O . ARG A 1 93 ? 1.670 -3.115 -10.266 1.00 95.94 93 ARG A O 1
ATOM 773 N N . VAL A 1 94 ? 3.367 -4.106 -9.167 1.00 95.25 94 VAL A N 1
ATOM 774 C CA . VAL A 1 94 ? 4.202 -4.372 -10.344 1.00 95.25 94 VAL A CA 1
ATOM 775 C C . VAL A 1 94 ? 4.317 -5.875 -10.574 1.00 95.25 94 VAL A C 1
ATOM 777 O O . VAL A 1 94 ? 4.114 -6.664 -9.646 1.00 95.25 94 VAL A O 1
ATOM 780 N N . ASP A 1 95 ? 4.584 -6.280 -11.808 1.00 94.88 95 ASP A N 1
ATOM 781 C CA . ASP A 1 95 ? 4.769 -7.685 -12.148 1.00 94.88 95 ASP A CA 1
ATOM 782 C C . ASP A 1 95 ? 5.971 -8.300 -11.407 1.00 94.88 95 ASP A C 1
ATOM 784 O O . ASP A 1 95 ? 6.929 -7.634 -11.020 1.00 94.88 95 ASP A O 1
ATOM 788 N N . GLY A 1 96 ? 5.878 -9.592 -11.089 1.00 91.44 96 GLY A N 1
ATOM 789 C CA . GLY A 1 96 ? 6.945 -10.317 -10.387 1.00 91.44 96 GLY A CA 1
ATOM 790 C C . GLY A 1 96 ? 7.201 -9.914 -8.923 1.00 91.44 96 GLY A C 1
ATOM 791 O O . GLY A 1 96 ? 7.993 -10.579 -8.254 1.00 91.44 96 GLY A O 1
ATOM 792 N N . ILE A 1 97 ? 6.533 -8.886 -8.381 1.00 91.94 97 ILE A N 1
ATOM 793 C CA . ILE A 1 97 ? 6.634 -8.485 -6.968 1.00 91.94 97 ILE A CA 1
ATOM 794 C C . ILE A 1 97 ? 5.269 -8.645 -6.290 1.00 91.94 97 ILE A C 1
ATOM 796 O O . ILE A 1 97 ? 4.294 -7.978 -6.624 1.00 91.94 97 ILE A O 1
ATOM 800 N N . ALA A 1 98 ? 5.203 -9.534 -5.294 1.00 91.56 98 ALA A N 1
ATOM 801 C CA . ALA A 1 98 ? 3.958 -9.838 -4.584 1.00 91.56 98 ALA A CA 1
ATOM 802 C C . ALA A 1 98 ? 3.431 -8.657 -3.743 1.00 91.56 98 ALA A C 1
ATOM 804 O O . ALA A 1 98 ? 2.224 -8.522 -3.543 1.00 91.56 98 ALA A O 1
ATOM 805 N N . THR A 1 99 ? 4.331 -7.809 -3.243 1.00 92.69 99 THR A N 1
ATOM 806 C CA . THR A 1 99 ? 4.021 -6.674 -2.366 1.00 92.69 99 THR A CA 1
ATOM 807 C C . THR A 1 99 ? 3.741 -5.392 -3.146 1.00 92.69 99 THR A C 1
ATOM 809 O O . THR A 1 99 ? 4.366 -5.132 -4.171 1.00 92.69 99 THR A O 1
ATOM 812 N N . TRP A 1 100 ? 2.881 -4.531 -2.602 1.00 94.56 100 TRP A N 1
ATOM 813 C CA . TRP A 1 100 ? 2.713 -3.159 -3.086 1.00 94.56 100 TRP A CA 1
ATOM 814 C C . TRP A 1 100 ? 3.978 -2.327 -2.846 1.00 94.56 100 TRP A C 1
ATOM 816 O O . TRP A 1 100 ? 4.591 -2.411 -1.782 1.00 94.56 100 TRP A O 1
ATOM 826 N N . VAL A 1 101 ? 4.354 -1.507 -3.824 1.00 93.38 101 VAL A N 1
ATOM 827 C CA . VAL A 1 101 ? 5.534 -0.638 -3.776 1.00 93.38 101 VAL A CA 1
ATOM 828 C C . VAL A 1 101 ? 5.080 0.811 -3.687 1.00 93.38 101 VAL A C 1
ATOM 830 O O . VAL A 1 101 ? 4.352 1.284 -4.554 1.00 93.38 101 VAL A O 1
ATOM 833 N N . HIS A 1 102 ? 5.515 1.537 -2.660 1.00 93.38 102 HIS A N 1
ATOM 834 C CA . HIS A 1 102 ? 5.212 2.962 -2.545 1.00 93.38 102 HIS A CA 1
ATOM 835 C C . HIS A 1 102 ? 5.832 3.746 -3.712 1.00 93.38 102 HIS A C 1
ATOM 837 O O . HIS A 1 102 ? 6.979 3.500 -4.082 1.00 93.38 102 HIS A O 1
ATOM 843 N N . HIS A 1 103 ? 5.104 4.708 -4.278 1.00 92.56 103 HIS A N 1
ATOM 844 C CA . HIS A 1 103 ? 5.507 5.430 -5.493 1.00 92.56 103 HIS A C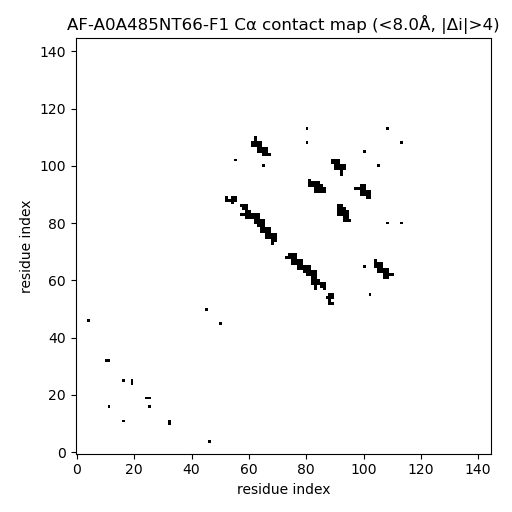A 1
ATOM 845 C C . HIS A 1 103 ? 6.851 6.171 -5.384 1.00 92.56 103 HIS A C 1
ATOM 847 O O . HIS A 1 103 ? 7.536 6.344 -6.388 1.00 92.56 103 HIS A O 1
ATOM 853 N N . THR A 1 104 ? 7.269 6.561 -4.175 1.00 92.31 104 THR A N 1
ATOM 854 C CA . THR A 1 104 ? 8.587 7.177 -3.918 1.00 92.31 104 THR A CA 1
ATOM 855 C C . THR A 1 104 ? 9.756 6.202 -4.088 1.00 92.31 104 THR A C 1
ATOM 857 O O . THR A 1 104 ? 10.906 6.620 -4.204 1.00 92.31 104 THR A O 1
ATOM 860 N N . HIS A 1 105 ? 9.488 4.895 -4.087 1.00 93.44 105 HIS A N 1
ATOM 861 C CA . HIS A 1 105 ? 10.474 3.836 -4.314 1.00 93.44 105 HIS A CA 1
ATOM 862 C C . HIS A 1 105 ? 10.455 3.340 -5.760 1.00 93.44 105 HIS A C 1
ATOM 864 O O . HIS A 1 105 ? 10.988 2.272 -6.057 1.00 93.44 105 HIS A O 1
ATOM 870 N N . VAL A 1 106 ? 9.840 4.106 -6.657 1.00 94.19 106 VAL A N 1
ATOM 871 C CA . VAL A 1 106 ? 9.670 3.753 -8.058 1.00 94.19 106 VAL A CA 1
ATOM 872 C C . VAL A 1 106 ? 10.243 4.863 -8.926 1.00 94.19 106 VAL A C 1
ATOM 874 O O . VAL A 1 106 ? 10.104 6.043 -8.605 1.00 94.19 106 VAL A O 1
ATOM 877 N N . ARG A 1 107 ? 10.890 4.480 -10.028 1.00 94.31 107 ARG A N 1
ATOM 878 C CA . ARG A 1 107 ? 11.360 5.400 -11.067 1.00 94.31 107 ARG A CA 1
ATOM 879 C C . ARG A 1 107 ? 10.869 4.926 -12.439 1.00 94.31 107 ARG A C 1
ATOM 881 O O . ARG A 1 107 ? 10.936 3.723 -12.684 1.00 94.31 107 ARG A O 1
ATOM 888 N N . PRO A 1 108 ? 10.428 5.820 -13.344 1.00 94.31 108 PRO A N 1
ATOM 889 C CA . PRO A 1 108 ? 10.091 5.437 -14.713 1.00 94.31 108 PRO A CA 1
ATOM 890 C C . PRO A 1 108 ? 11.278 4.776 -15.421 1.00 94.31 108 PRO A C 1
ATOM 892 O O . PRO A 1 108 ? 12.428 5.182 -15.228 1.00 94.31 108 PRO A O 1
ATOM 895 N N . ALA A 1 109 ? 10.988 3.782 -16.249 1.00 92.00 109 ALA A N 1
ATOM 896 C CA . ALA A 1 109 ? 11.935 3.154 -17.153 1.00 92.00 109 ALA A CA 1
ATOM 897 C C . ALA A 1 109 ? 11.518 3.459 -18.598 1.00 92.00 109 ALA A C 1
ATOM 899 O O . ALA A 1 109 ? 10.332 3.429 -18.921 1.00 92.00 109 ALA A O 1
ATOM 900 N N . ASP A 1 110 ? 12.483 3.781 -19.460 1.00 87.25 110 ASP A N 1
ATOM 901 C CA . ASP A 1 110 ? 12.202 4.093 -20.861 1.00 87.25 110 ASP A CA 1
ATOM 902 C C . ASP A 1 110 ? 11.831 2.807 -21.632 1.00 87.25 110 ASP A C 1
ATOM 904 O O . ASP A 1 110 ? 12.662 1.906 -21.753 1.00 87.25 110 ASP A O 1
ATOM 908 N N . PRO A 1 111 ? 10.621 2.697 -22.210 1.00 78.75 111 PRO A N 1
ATOM 909 C CA . PRO A 1 111 ? 10.238 1.533 -23.009 1.00 78.75 111 PRO A CA 1
ATOM 910 C C . PRO A 1 111 ? 11.189 1.267 -24.188 1.00 78.75 111 PRO A C 1
ATOM 912 O O . PRO A 1 111 ? 11.350 0.120 -24.616 1.00 78.75 111 PRO A O 1
ATOM 915 N N . SER A 1 112 ? 11.830 2.316 -24.719 1.00 77.19 112 SER A N 1
ATOM 916 C CA . SER A 1 112 ? 12.743 2.219 -25.858 1.00 77.19 112 SER A CA 1
ATOM 917 C C . SER A 1 112 ? 14.067 1.538 -25.493 1.00 77.19 112 SER A C 1
ATOM 919 O O . SER A 1 112 ? 14.579 0.734 -26.280 1.00 77.19 112 SER A O 1
ATOM 921 N N . SER A 1 113 ? 14.591 1.789 -24.287 1.00 72.25 113 SER A N 1
ATOM 922 C CA . SER A 1 113 ? 15.786 1.110 -23.779 1.00 72.25 113 SER A CA 1
ATOM 923 C C . SER A 1 113 ? 15.481 -0.344 -23.423 1.00 72.25 113 SER A C 1
ATOM 925 O O . SER A 1 113 ? 16.235 -1.235 -23.803 1.00 72.25 113 SER A O 1
ATOM 927 N N . ILE A 1 114 ? 14.311 -0.616 -22.840 1.00 75.88 114 ILE A N 1
ATOM 928 C CA . ILE A 1 114 ? 13.881 -1.976 -22.475 1.00 75.88 114 ILE A CA 1
ATOM 929 C C . ILE A 1 114 ? 13.736 -2.868 -23.707 1.00 75.88 114 ILE A C 1
ATOM 931 O O . ILE A 1 114 ? 14.196 -4.010 -23.708 1.00 75.88 114 ILE A O 1
ATOM 935 N N . ARG A 1 115 ? 13.118 -2.357 -24.782 1.00 67.31 115 ARG A N 1
ATOM 936 C CA . ARG A 1 115 ? 12.980 -3.113 -26.034 1.00 67.31 115 ARG A CA 1
ATOM 937 C C . ARG A 1 115 ? 14.345 -3.444 -26.634 1.00 67.31 115 ARG A C 1
ATOM 939 O O . ARG A 1 115 ? 14.528 -4.561 -27.112 1.00 67.31 115 ARG A O 1
ATOM 946 N N . LYS A 1 116 ? 15.298 -2.506 -26.603 1.00 67.94 116 LYS A N 1
ATOM 947 C CA . LYS A 1 116 ? 16.673 -2.748 -27.065 1.00 67.94 116 LYS A CA 1
ATOM 948 C C . LYS A 1 116 ? 17.375 -3.793 -26.205 1.00 67.94 116 LYS A C 1
ATOM 950 O O . LYS A 1 116 ? 17.962 -4.704 -26.773 1.00 67.94 116 LYS A O 1
ATOM 955 N N . ASP A 1 117 ? 17.252 -3.721 -24.883 1.00 67.25 117 ASP A N 1
ATOM 956 C CA . ASP A 1 117 ? 17.848 -4.698 -23.967 1.00 67.25 117 ASP A CA 1
ATOM 957 C C . ASP A 1 117 ? 17.265 -6.097 -24.165 1.00 67.25 117 ASP A C 1
ATOM 959 O O . ASP A 1 117 ? 18.003 -7.078 -24.166 1.00 67.25 117 ASP A O 1
ATOM 963 N N . PHE A 1 118 ? 15.949 -6.204 -24.373 1.00 62.03 118 PHE A N 1
ATOM 964 C CA . PHE A 1 118 ? 15.302 -7.476 -24.682 1.00 62.03 118 PHE A CA 1
ATOM 965 C C . PHE A 1 118 ? 15.833 -8.026 -26.009 1.00 62.03 118 PHE A C 1
ATOM 967 O O . PHE A 1 118 ? 16.343 -9.142 -26.045 1.00 62.03 118 PHE A O 1
ATOM 974 N N . VAL A 1 119 ? 15.806 -7.228 -27.082 1.00 61.12 119 VAL A N 1
ATOM 975 C CA . VAL A 1 119 ? 16.299 -7.641 -28.407 1.00 61.12 119 VAL A CA 1
ATOM 976 C C . VAL A 1 119 ? 17.786 -8.011 -28.371 1.00 61.12 119 VAL A C 1
ATOM 978 O O . VAL A 1 119 ? 18.149 -9.054 -28.905 1.00 61.12 119 VAL A O 1
ATOM 981 N N . MET A 1 120 ? 18.642 -7.229 -27.705 1.00 57.94 120 MET A N 1
ATOM 982 C CA . MET A 1 120 ? 20.068 -7.542 -27.564 1.00 57.94 120 MET A CA 1
ATOM 983 C C . MET A 1 120 ? 20.301 -8.797 -26.719 1.00 57.94 120 MET A C 1
ATOM 985 O O . MET A 1 120 ? 21.124 -9.626 -27.088 1.00 57.94 120 MET A O 1
ATOM 989 N N . ARG A 1 121 ? 19.556 -8.994 -25.625 1.00 58.44 121 ARG A N 1
ATOM 990 C CA . ARG A 1 121 ? 19.670 -10.198 -24.785 1.00 58.44 121 ARG A CA 1
ATOM 991 C C . ARG A 1 121 ? 19.291 -11.469 -25.548 1.00 58.44 121 ARG A C 1
ATOM 993 O O . ARG A 1 121 ? 19.955 -12.487 -25.381 1.00 58.44 121 ARG A O 1
ATOM 1000 N N . TRP A 1 122 ? 18.267 -11.415 -26.402 1.00 50.00 122 TRP A N 1
ATOM 1001 C CA . TRP A 1 122 ? 17.904 -12.540 -27.273 1.00 50.00 122 TRP A CA 1
ATOM 1002 C C . TRP A 1 122 ? 18.872 -12.717 -28.448 1.00 50.00 122 TRP A C 1
ATOM 1004 O O . TRP A 1 122 ? 19.136 -13.851 -28.842 1.00 50.00 122 TRP A O 1
ATOM 1014 N N . ALA A 1 123 ? 19.452 -11.632 -28.968 1.00 58.31 123 ALA A N 1
ATOM 1015 C CA . ALA A 1 123 ? 20.466 -11.693 -30.019 1.00 58.31 123 ALA A CA 1
ATOM 1016 C C . ALA A 1 123 ? 21.787 -12.312 -29.526 1.00 58.31 123 ALA A C 1
ATOM 1018 O O . ALA A 1 123 ? 22.384 -13.101 -30.245 1.00 58.31 123 ALA A O 1
ATOM 1019 N N . VAL A 1 124 ? 22.215 -12.027 -28.290 1.00 54.59 124 VAL A N 1
ATOM 1020 C CA . VAL A 1 124 ? 23.449 -12.589 -27.701 1.00 54.59 124 VAL A CA 1
ATOM 1021 C C . VAL A 1 124 ? 23.347 -14.103 -27.466 1.00 54.59 124 VAL A C 1
ATOM 1023 O O . VAL A 1 124 ? 24.345 -14.806 -27.588 1.00 54.59 124 VAL A O 1
ATOM 1026 N N . ASN A 1 125 ? 22.145 -14.623 -27.199 1.00 55.28 125 ASN A N 1
ATOM 1027 C CA . ASN A 1 125 ? 21.904 -16.066 -27.055 1.00 55.28 125 ASN A CA 1
ATOM 1028 C C . ASN A 1 125 ? 21.589 -16.779 -28.379 1.00 55.28 125 ASN A C 1
ATOM 1030 O O . ASN A 1 125 ? 21.409 -17.996 -28.390 1.00 55.28 125 ASN A O 1
ATOM 1034 N N . SER A 1 126 ? 21.529 -16.044 -29.489 1.00 51.50 126 SER A N 1
ATOM 1035 C CA . SER A 1 126 ? 21.305 -16.606 -30.815 1.00 51.50 126 SER A CA 1
ATOM 1036 C C . SER A 1 126 ? 22.625 -16.585 -31.582 1.00 51.50 126 SER A C 1
ATOM 1038 O O . SER A 1 126 ? 23.027 -15.554 -32.114 1.00 51.50 126 SER A O 1
ATOM 1040 N N . GLY A 1 127 ? 23.301 -17.735 -31.688 1.00 48.97 127 GLY A N 1
ATOM 1041 C CA . GLY A 1 127 ? 24.247 -17.936 -32.795 1.00 48.97 127 GLY A CA 1
ATOM 1042 C C . GLY A 1 127 ? 23.536 -17.666 -34.133 1.00 48.97 127 GLY A C 1
ATOM 1043 O O . GLY A 1 127 ? 22.304 -17.755 -34.172 1.00 48.97 127 GLY A O 1
ATOM 1044 N N . PRO A 1 128 ? 24.247 -17.309 -35.221 1.00 41.97 128 PRO A N 1
ATOM 1045 C CA . PRO A 1 128 ? 23.627 -16.800 -36.439 1.00 41.97 128 PRO A CA 1
ATOM 1046 C C . PRO A 1 128 ? 22.815 -17.907 -37.114 1.00 41.97 128 PRO A C 1
ATOM 1048 O O . PRO A 1 128 ? 23.303 -18.631 -37.971 1.00 41.97 128 PRO A O 1
ATOM 1051 N N . THR A 1 129 ? 21.555 -18.044 -36.719 1.00 45.75 129 THR A N 1
ATOM 1052 C CA . THR A 1 129 ? 20.574 -18.839 -37.440 1.00 45.75 129 THR A CA 1
ATOM 1053 C C . THR A 1 129 ? 19.617 -17.851 -38.067 1.00 45.75 129 THR A C 1
ATOM 1055 O O . THR A 1 129 ? 18.712 -17.306 -37.438 1.00 45.75 129 THR A O 1
ATOM 1058 N N . GLN A 1 130 ? 19.925 -17.558 -39.321 1.00 44.16 130 GLN A N 1
ATOM 1059 C CA . GLN A 1 130 ? 19.116 -16.799 -40.256 1.00 44.16 130 GLN A CA 1
ATOM 1060 C C . GLN A 1 130 ? 17.665 -17.325 -40.237 1.00 44.16 130 GLN A C 1
ATOM 1062 O O . GLN A 1 130 ? 17.470 -18.532 -40.393 1.00 44.16 130 GLN A O 1
ATOM 1067 N N . PRO A 1 131 ? 16.630 -16.485 -40.048 1.00 41.62 131 PRO A N 1
ATOM 1068 C CA . PRO A 1 131 ? 15.259 -16.970 -40.121 1.00 41.62 131 PRO A CA 1
ATOM 1069 C C . PRO A 1 131 ? 14.893 -17.226 -41.588 1.00 41.62 131 PRO A C 1
ATOM 1071 O O . PRO A 1 131 ? 14.932 -16.316 -42.418 1.00 41.62 131 PRO A O 1
ATOM 1074 N N . ALA A 1 132 ? 14.542 -18.472 -41.910 1.00 35.56 132 ALA A N 1
ATOM 1075 C CA . ALA A 1 132 ? 13.972 -18.832 -43.202 1.00 35.56 132 ALA A CA 1
ATOM 1076 C C . ALA A 1 132 ? 12.657 -18.061 -43.412 1.00 35.56 132 ALA A C 1
ATOM 1078 O O . ALA A 1 132 ? 11.740 -18.143 -42.593 1.00 35.56 132 ALA A O 1
ATOM 1079 N N . GLN A 1 133 ? 12.566 -17.294 -44.501 1.00 38.09 133 GLN A N 1
ATOM 1080 C CA . GLN A 1 133 ? 11.317 -16.648 -44.893 1.00 38.09 133 GLN A CA 1
ATOM 1081 C C . GLN A 1 133 ? 10.328 -17.718 -45.363 1.00 38.09 133 GLN A C 1
ATOM 1083 O O . GLN A 1 133 ? 10.545 -18.367 -46.383 1.00 38.09 133 GLN A O 1
ATOM 1088 N N . ALA A 1 134 ? 9.228 -17.891 -44.632 1.00 34.78 134 ALA A N 1
ATOM 1089 C CA . ALA A 1 134 ? 8.070 -18.614 -45.134 1.00 34.78 134 ALA A CA 1
ATOM 1090 C C . ALA A 1 134 ? 7.360 -17.729 -46.172 1.00 34.78 134 ALA A C 1
ATOM 1092 O O . ALA A 1 134 ? 6.747 -16.720 -45.822 1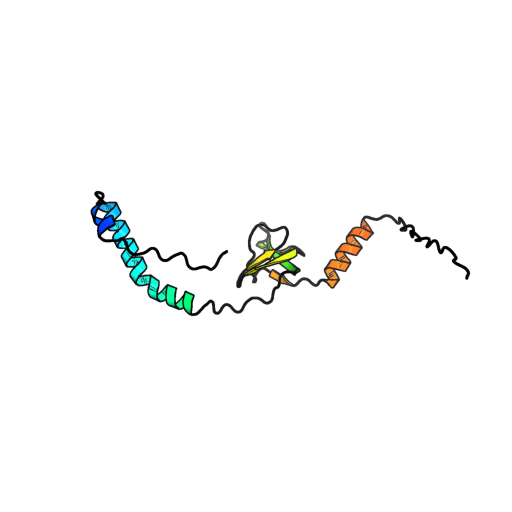.00 34.78 134 ALA A O 1
ATOM 1093 N N . GLN A 1 135 ? 7.473 -18.078 -47.455 1.00 33.62 135 GLN A N 1
ATOM 1094 C CA . GLN A 1 135 ? 6.642 -17.493 -48.506 1.00 33.62 135 GLN A CA 1
ATOM 1095 C C . GLN A 1 135 ? 5.246 -18.122 -48.445 1.00 33.62 135 GLN A C 1
ATOM 1097 O O . GLN A 1 135 ? 5.099 -19.338 -48.540 1.00 33.62 135 GLN A O 1
ATOM 1102 N N . ALA A 1 136 ? 4.218 -17.288 -48.294 1.00 33.53 136 ALA A N 1
ATOM 1103 C CA . ALA A 1 136 ? 2.835 -17.693 -48.495 1.00 33.53 136 ALA A CA 1
ATOM 1104 C C . ALA A 1 136 ? 2.553 -17.738 -50.005 1.00 33.53 136 ALA A C 1
ATOM 1106 O O . ALA A 1 136 ? 2.485 -16.700 -50.663 1.00 33.53 136 ALA A O 1
ATOM 1107 N N . THR A 1 137 ? 2.407 -18.935 -50.570 1.00 38.06 137 THR A N 1
ATOM 1108 C CA . THR A 1 137 ? 1.897 -19.130 -51.930 1.00 38.06 137 THR A CA 1
ATOM 1109 C C . THR A 1 137 ? 0.387 -18.900 -51.947 1.00 38.06 137 THR A C 1
ATOM 1111 O O . THR A 1 137 ? -0.388 -19.678 -51.395 1.00 38.06 137 THR A O 1
ATOM 1114 N N . ALA A 1 138 ? -0.047 -17.818 -52.594 1.00 35.41 138 ALA A N 1
ATOM 1115 C CA . ALA A 1 138 ? -1.445 -17.606 -52.942 1.00 35.41 138 ALA A CA 1
ATOM 1116 C C . ALA A 1 138 ? -1.776 -18.418 -54.205 1.00 35.41 138 ALA A C 1
ATOM 1118 O O . ALA A 1 138 ? -1.270 -18.131 -55.289 1.00 35.41 138 ALA A O 1
ATOM 1119 N N . HIS A 1 139 ? -2.628 -19.435 -54.073 1.00 36.22 139 HIS A N 1
ATOM 1120 C CA . HIS A 1 139 ? -3.239 -20.105 -55.218 1.00 36.22 139 HIS A CA 1
ATOM 1121 C C . HIS A 1 139 ? -4.374 -19.229 -55.766 1.00 36.22 139 HIS A C 1
ATOM 1123 O O . HIS A 1 139 ? -5.435 -19.124 -55.154 1.00 36.22 139 HIS A O 1
ATOM 1129 N N . SER A 1 140 ? -4.146 -18.593 -56.917 1.00 34.47 140 SER A N 1
ATOM 1130 C CA . SER A 1 140 ? -5.184 -17.908 -57.693 1.00 34.47 140 SER A CA 1
ATOM 1131 C C . SER A 1 140 ? -5.800 -18.900 -58.681 1.00 34.47 140 SER A C 1
ATOM 1133 O O . SER A 1 140 ? -5.117 -19.387 -59.580 1.00 34.47 140 SER A O 1
ATOM 1135 N N . THR A 1 141 ? -7.074 -19.241 -58.486 1.00 43.12 141 THR A N 1
ATOM 1136 C CA . THR A 1 141 ? -7.856 -20.048 -59.434 1.00 43.12 141 THR A CA 1
ATOM 1137 C C . THR A 1 141 ? -8.547 -19.104 -60.415 1.00 43.12 141 THR A C 1
ATOM 1139 O O . THR A 1 141 ? -9.300 -18.225 -60.002 1.00 43.12 141 THR A O 1
ATOM 1142 N N . HIS A 1 142 ? -8.272 -19.276 -61.709 1.00 37.25 142 HIS A N 1
ATOM 1143 C CA . HIS A 1 142 ? -8.935 -18.563 -62.800 1.00 37.25 142 HIS A CA 1
ATOM 1144 C C . HIS A 1 142 ? -10.414 -18.963 -62.918 1.00 37.25 142 HIS A C 1
ATOM 1146 O O . HIS A 1 142 ? -10.735 -20.147 -62.986 1.00 37.25 142 HIS A O 1
ATOM 1152 N N . LEU A 1 143 ? -11.291 -17.966 -63.044 1.00 39.59 143 LEU A N 1
ATOM 1153 C CA . LEU A 1 143 ? -12.622 -18.087 -63.640 1.00 39.59 143 LEU A CA 1
ATOM 1154 C C . LEU A 1 143 ? -12.648 -17.148 -64.854 1.00 39.59 143 LEU A C 1
ATOM 1156 O O . LEU A 1 143 ? -12.519 -15.934 -64.710 1.00 39.59 143 LEU A O 1
ATOM 1160 N N . ILE A 1 144 ? -12.713 -17.746 -66.043 1.00 44.47 144 ILE A N 1
ATOM 1161 C CA . ILE A 1 144 ? -12.938 -17.086 -67.334 1.00 44.47 144 ILE A CA 1
ATOM 1162 C C . ILE A 1 144 ? -14.458 -17.077 -67.571 1.00 44.47 144 ILE A C 1
ATOM 1164 O O . ILE A 1 144 ? -15.121 -18.061 -67.237 1.00 44.47 144 ILE A O 1
ATOM 1168 N N . LEU A 1 145 ? -14.977 -15.954 -68.083 1.00 55.66 145 LEU A N 1
ATOM 1169 C CA . LEU A 1 145 ? -16.352 -15.784 -68.579 1.00 55.66 145 LEU A CA 1
ATOM 1170 C C . LEU A 1 145 ? -16.654 -16.703 -69.768 1.00 55.66 145 LEU A C 1
ATOM 1172 O O . LEU A 1 145 ? -15.772 -16.813 -70.649 1.00 55.66 145 LEU A O 1
#

Secondary structure (DSSP, 8-state):
-TTSPPP------HHHHHH---HHHHHHHHHHHHHHHHHHHHHHHHHHH-------S--TT-EEEEEEE-TTT--EEEEEEEEEEEE-SSEEEETT--S-EEGGGEEE--HHHHHHHHHHHHHHT--S-PPP-------------

Sequence (145 aa):
MFGRPPPVIPSLRAELIAEFKDQELFLSLRGLQRAHEDIWPRLRAIYEAGPTLTPHQYRPGDWVYVKRHHRETLEPCWKGPYIVVLTTPTALRVDGIATWVHHTHVRPADPSSIRKDFVMRWAVNSGPTQPAQAQATAHSTHLIL

Radius of gyration: 29.58 Å; Cα contacts (8 Å, |Δi|>4): 126; chains: 1; bounding box: 57×35×102 Å

pLDDT: mean 74.72, std 18.4, range [33.53, 96.69]

Solvent-accessible surface area (backbone atoms only — not comparable to full-atom values): 9212 Å² total; per-residue (Å²): 133,91,85,68,76,77,80,82,74,75,74,85,46,74,72,66,57,71,70,58,84,50,66,66,63,48,52,52,52,53,50,51,51,51,54,45,66,69,48,41,65,62,52,48,52,51,62,74,71,42,82,91,56,79,56,61,92,74,49,63,72,41,39,26,27,39,59,40,69,40,90,90,75,64,48,79,41,76,44,71,78,30,42,28,68,40,70,54,61,62,32,33,34,38,56,101,46,95,60,74,40,50,54,90,43,48,44,85,41,60,68,70,59,51,54,50,51,53,53,50,57,54,48,74,75,45,71,97,71,80,82,80,81,84,79,83,81,80,87,81,80,89,82,83,135

Nearest PDB structures (foldseek):
  2m9u-assembly1_A  TM=7.889E-01  e=1.941E-06  Moloney murine leukemia virus isolate Shinnick
  7jyz-assembly1_A  TM=6.418E-01  e=7.130E-06  Moloney murine leukemia virus
  9c9m-assembly1_C  TM=6.623E-01  e=3.587E-02  Human immunodeficiency virus 1
  4qvz-assembly1_A  TM=6.630E-01  e=3.070E-01  Homo sapiens
  1ex4-assembly1_B  TM=4.974E-01  e=6.874E-02  Human immunodeficiency virus 1